Protein AF-A0A969GG64-F1 (afdb_monomer_lite)

pLDDT: mean 91.73, std 6.74, range [58.0, 98.19]

Foldseek 3Di:
DDFDDDDDDDPDDPVVVVVCQCPPPVRDDDPDDDWDKDKDWDADPVRVQVVCVVVVPQWGKTWIWMAIDPDPFWGPFIWIKIWTGRHRDIDIDIHTDDIDGPVPPVVVVVRSVVVCVVVVD

Radius of gyration: 17.77 Å; chains: 1; bounding box: 34×29×45 Å

Sequence (121 aa):
MRYERKYKVSDLNHHVILQSIRMHPVGLRKIYPDRQINNIYFDSNGLQCYHDNVHGISERKKFRVRWYGEDIFDIQNPNLEIKYRASEVGSKDVFPVADFELFDLKGITKEVNQVLDKNML

Structure (mmCIF, N/CA/C/O backbone):
data_AF-A0A969GG64-F1
#
_entry.id   AF-A0A969GG64-F1
#
loop_
_atom_site.group_PDB
_atom_site.id
_atom_site.type_symbol
_atom_site.label_atom_id
_atom_site.label_alt_id
_atom_site.label_comp_id
_atom_site.label_asym_id
_atom_site.label_entity_id
_atom_site.label_seq_id
_atom_site.pdbx_PDB_ins_code
_atom_site.Cartn_x
_atom_site.Cartn_y
_atom_site.Cartn_z
_atom_site.occupancy
_atom_site.B_iso_or_equiv
_atom_site.auth_seq_id
_atom_site.auth_comp_id
_atom_site.auth_asym_id
_atom_site.auth_atom_id
_atom_site.pdbx_PDB_model_num
ATOM 1 N N . MET A 1 1 ? 12.558 -17.325 -4.717 1.00 58.00 1 MET A N 1
ATOM 2 C CA . MET A 1 1 ? 12.875 -15.968 -4.210 1.00 58.00 1 MET A CA 1
ATOM 3 C C . MET A 1 1 ? 12.976 -15.023 -5.410 1.00 58.00 1 MET A C 1
ATOM 5 O O . MET A 1 1 ? 13.505 -15.452 -6.427 1.00 58.00 1 MET A O 1
ATOM 9 N N . ARG A 1 2 ? 12.412 -13.806 -5.359 1.00 69.06 2 ARG A N 1
ATOM 10 C CA . ARG A 1 2 ? 12.400 -12.845 -6.485 1.00 69.06 2 ARG A CA 1
ATOM 11 C C . ARG A 1 2 ? 13.172 -11.587 -6.094 1.00 69.06 2 ARG A C 1
ATOM 13 O O . ARG A 1 2 ? 12.891 -11.027 -5.042 1.00 69.06 2 ARG A O 1
ATOM 20 N N . TYR A 1 3 ? 14.069 -11.120 -6.959 1.00 72.50 3 TYR A N 1
ATOM 21 C CA . TYR A 1 3 ? 14.738 -9.827 -6.805 1.00 72.50 3 TYR A CA 1
ATOM 22 C C . TYR A 1 3 ? 13.928 -8.727 -7.501 1.00 72.50 3 TYR A C 1
ATOM 24 O O . TYR A 1 3 ? 13.476 -8.902 -8.633 1.00 72.50 3 TYR A O 1
ATOM 32 N N . GLU A 1 4 ? 13.735 -7.588 -6.836 1.00 77.50 4 GLU A N 1
ATOM 33 C CA . GLU A 1 4 ? 13.054 -6.414 -7.393 1.00 77.50 4 GLU A CA 1
ATOM 34 C C . GLU A 1 4 ? 13.939 -5.180 -7.209 1.00 77.50 4 GLU A C 1
ATOM 36 O O . GLU A 1 4 ? 14.266 -4.812 -6.083 1.00 77.50 4 GLU A O 1
ATOM 41 N N . ARG A 1 5 ? 14.318 -4.530 -8.316 1.00 83.81 5 ARG A N 1
ATOM 42 C CA . ARG A 1 5 ? 15.128 -3.304 -8.320 1.00 83.81 5 ARG A CA 1
ATOM 43 C C . ARG A 1 5 ? 14.297 -2.130 -8.827 1.00 83.81 5 ARG A C 1
ATOM 45 O O . ARG A 1 5 ? 13.537 -2.276 -9.781 1.00 83.81 5 ARG A O 1
ATOM 52 N N . LYS A 1 6 ? 14.437 -0.975 -8.174 1.00 85.31 6 LYS A N 1
ATOM 53 C CA . LYS A 1 6 ? 13.734 0.268 -8.518 1.00 85.31 6 LYS A CA 1
ATOM 54 C C . LYS A 1 6 ? 14.757 1.357 -8.790 1.00 85.31 6 LYS A C 1
ATOM 56 O O . LYS A 1 6 ? 15.692 1.516 -8.013 1.00 85.31 6 LYS A O 1
ATOM 61 N N . TYR A 1 7 ? 14.543 2.105 -9.863 1.00 88.75 7 TYR A N 1
ATOM 62 C CA . TYR A 1 7 ? 15.436 3.167 -10.305 1.00 88.75 7 TYR A CA 1
ATOM 63 C C . TYR A 1 7 ? 14.647 4.467 -10.391 1.00 88.75 7 TYR A C 1
ATOM 65 O O . TYR A 1 7 ? 13.543 4.488 -10.938 1.00 88.75 7 TYR A O 1
ATOM 73 N N . LYS A 1 8 ? 15.206 5.546 -9.840 1.00 88.06 8 LYS A N 1
ATOM 74 C CA . LYS A 1 8 ? 14.732 6.898 -10.128 1.00 88.06 8 LYS A CA 1
ATOM 75 C C . LYS A 1 8 ? 15.349 7.308 -11.458 1.00 88.06 8 LYS A C 1
ATOM 77 O O . LYS A 1 8 ? 16.563 7.219 -11.611 1.00 88.06 8 LYS A O 1
ATOM 82 N N . VAL A 1 9 ? 14.518 7.736 -12.400 1.00 88.12 9 VAL A N 1
ATOM 83 C CA . VAL A 1 9 ? 14.974 8.210 -13.706 1.00 88.12 9 VAL A CA 1
ATOM 84 C C . VAL A 1 9 ? 14.573 9.672 -13.836 1.00 88.12 9 VAL A C 1
ATOM 86 O O . VAL A 1 9 ? 13.384 9.973 -13.857 1.00 88.12 9 VAL A O 1
ATOM 89 N N . SER A 1 10 ? 15.559 10.567 -13.834 1.00 85.56 10 SER A N 1
ATOM 90 C CA . SER A 1 10 ? 15.372 12.022 -13.941 1.00 85.56 10 SER A CA 1
AT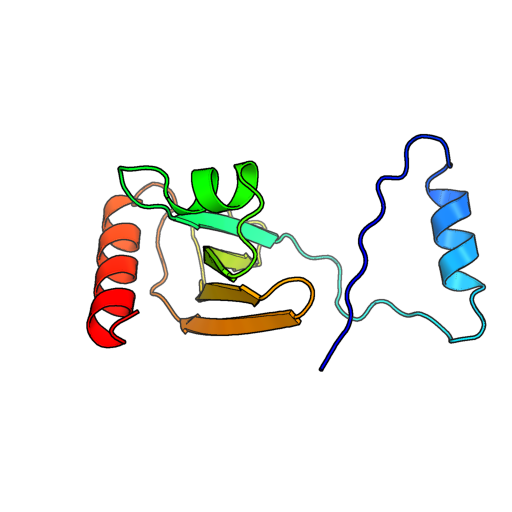OM 91 C C . SER A 1 10 ? 15.632 12.545 -15.351 1.00 85.56 10 SER A C 1
ATOM 93 O O . SER A 1 10 ? 14.886 13.392 -15.825 1.00 85.56 10 SER A O 1
ATOM 95 N N . ASP A 1 11 ? 16.644 12.005 -16.032 1.00 86.56 11 ASP A N 1
ATOM 96 C CA . ASP A 1 11 ? 17.254 12.665 -17.199 1.00 86.56 11 ASP A CA 1
ATOM 97 C C . ASP A 1 11 ? 17.043 11.913 -18.524 1.00 86.56 11 ASP A C 1
ATOM 99 O O . ASP A 1 11 ? 17.644 12.242 -19.544 1.00 86.56 11 ASP A O 1
ATOM 103 N N . LEU A 1 12 ? 16.191 10.882 -18.533 1.00 86.44 12 LEU A N 1
ATOM 104 C CA . LEU A 1 12 ? 15.882 10.103 -19.735 1.00 86.44 12 LEU A CA 1
ATOM 105 C C . LEU A 1 12 ? 14.422 10.274 -20.136 1.00 86.44 12 LEU A C 1
ATOM 107 O O . LEU A 1 12 ? 13.510 10.160 -19.317 1.00 86.44 12 LEU A O 1
ATOM 111 N N . ASN A 1 13 ? 14.202 10.474 -21.435 1.00 90.12 13 ASN A N 1
ATOM 112 C CA . ASN A 1 13 ? 12.867 10.534 -22.008 1.00 90.12 13 ASN A CA 1
ATOM 113 C C . ASN A 1 13 ? 12.143 9.183 -21.841 1.00 90.12 13 ASN A C 1
ATOM 115 O O . ASN A 1 13 ? 12.700 8.120 -22.126 1.00 90.12 13 ASN A O 1
ATOM 119 N N . HIS A 1 14 ? 10.874 9.231 -21.430 1.00 90.06 14 HIS A N 1
ATOM 120 C CA . HIS A 1 14 ? 10.028 8.054 -21.232 1.00 90.06 14 HIS A CA 1
ATOM 121 C C . HIS A 1 14 ? 9.999 7.103 -22.445 1.00 90.06 14 HIS A C 1
ATOM 123 O O . HIS A 1 14 ? 10.085 5.885 -22.275 1.00 90.06 14 HIS A O 1
ATOM 129 N N . HIS A 1 15 ? 9.948 7.638 -23.669 1.00 92.38 15 HIS A N 1
ATOM 130 C CA . HIS A 1 15 ? 9.934 6.840 -24.896 1.00 92.38 15 HIS A CA 1
ATOM 131 C C . HIS A 1 15 ? 11.234 6.061 -25.105 1.00 92.38 15 HIS A C 1
ATOM 133 O O . HIS A 1 15 ? 11.186 4.908 -25.528 1.00 92.38 15 HIS A O 1
ATOM 139 N N . VAL A 1 16 ? 12.383 6.649 -24.753 1.00 92.62 16 VAL A N 1
ATOM 140 C CA . VAL A 1 16 ? 13.688 5.972 -24.833 1.00 92.62 16 VAL A CA 1
ATOM 141 C C . VAL A 1 16 ? 13.721 4.782 -23.876 1.00 92.62 16 VAL A C 1
ATOM 143 O O . VAL A 1 16 ? 14.126 3.689 -24.263 1.00 92.62 16 VAL A O 1
ATOM 146 N N . ILE A 1 17 ? 13.220 4.956 -22.649 1.00 91.81 17 ILE A N 1
ATOM 147 C CA . ILE A 1 17 ? 13.147 3.879 -21.650 1.00 91.81 17 ILE A CA 1
ATOM 148 C C . ILE A 1 17 ? 12.245 2.745 -22.145 1.00 91.81 17 ILE A C 1
ATOM 150 O O . ILE A 1 17 ? 12.632 1.577 -22.098 1.00 91.81 17 ILE A O 1
ATOM 154 N N . LEU A 1 18 ? 11.049 3.076 -22.642 1.00 90.88 18 LEU A N 1
ATOM 155 C CA . LEU A 1 18 ? 10.119 2.080 -23.171 1.00 90.88 18 LEU A CA 1
ATOM 156 C C . LEU A 1 18 ? 10.710 1.311 -24.352 1.00 90.88 18 LEU A C 1
ATOM 158 O O . LEU A 1 18 ? 10.558 0.090 -24.414 1.00 90.88 18 LEU A O 1
ATOM 162 N N . GLN A 1 19 ? 11.390 2.005 -25.266 1.00 92.31 19 GLN A N 1
ATOM 163 C CA . GLN A 1 19 ? 12.031 1.370 -26.409 1.00 92.31 19 GLN A CA 1
ATOM 164 C C . GLN A 1 19 ? 13.128 0.402 -25.954 1.00 92.31 19 GLN A C 1
ATOM 166 O O . GLN A 1 19 ? 13.146 -0.740 -26.404 1.00 92.31 19 GLN A O 1
ATOM 171 N N . SER A 1 20 ? 13.972 0.799 -24.998 1.00 91.62 20 SER A N 1
ATOM 172 C CA . SER A 1 20 ? 15.001 -0.078 -24.423 1.00 91.62 20 SER A CA 1
ATOM 173 C C . SER A 1 20 ? 14.413 -1.330 -23.765 1.00 91.62 20 SER A C 1
ATOM 175 O O . SER A 1 20 ? 14.953 -2.420 -23.935 1.00 91.62 20 SER A O 1
ATOM 177 N N . ILE A 1 21 ? 13.284 -1.208 -23.055 1.00 91.62 21 ILE A N 1
ATOM 178 C CA . ILE A 1 21 ? 12.587 -2.358 -22.451 1.00 91.62 21 ILE A CA 1
ATOM 179 C C . ILE A 1 21 ? 12.048 -3.302 -23.534 1.00 91.62 21 ILE A C 1
ATOM 181 O O . ILE A 1 21 ? 12.208 -4.516 -23.417 1.00 91.62 21 ILE A O 1
ATOM 185 N N . ARG A 1 22 ? 11.428 -2.758 -24.589 1.00 90.94 22 ARG A N 1
ATOM 186 C CA . ARG A 1 22 ? 10.858 -3.541 -25.701 1.00 90.94 22 ARG A CA 1
ATOM 187 C C . ARG A 1 22 ? 11.923 -4.261 -26.524 1.00 90.94 22 ARG A C 1
ATOM 189 O O . ARG A 1 22 ? 11.692 -5.383 -26.954 1.00 90.94 22 ARG A O 1
ATOM 196 N N . MET A 1 23 ? 13.075 -3.624 -26.719 1.00 93.31 23 MET A N 1
ATOM 197 C CA . MET A 1 23 ? 14.207 -4.175 -27.470 1.00 93.31 23 MET A CA 1
ATOM 198 C C . MET A 1 23 ? 15.071 -5.135 -26.641 1.00 93.31 23 MET A C 1
ATOM 200 O O . MET A 1 23 ? 16.013 -5.723 -27.168 1.00 93.31 23 MET A O 1
ATOM 204 N N . HIS A 1 24 ? 14.785 -5.300 -25.345 1.00 94.19 24 HIS A N 1
ATOM 205 C CA . HIS A 1 24 ? 15.581 -6.160 -24.482 1.00 94.19 24 HIS A CA 1
ATOM 206 C C . HIS A 1 24 ? 15.451 -7.637 -24.913 1.00 94.19 24 HIS A C 1
ATOM 208 O O . HIS A 1 24 ? 14.330 -8.147 -24.991 1.00 94.19 24 HIS A O 1
ATOM 214 N N . PRO A 1 25 ? 16.561 -8.377 -25.110 1.00 94.62 25 PRO A N 1
ATOM 215 C CA . PRO A 1 25 ? 16.550 -9.718 -25.715 1.00 94.62 25 PRO A CA 1
ATOM 216 C C . PRO A 1 25 ? 15.782 -10.772 -24.904 1.00 94.62 25 PRO A C 1
ATOM 218 O O . PRO A 1 25 ? 15.341 -11.779 -25.443 1.00 94.62 25 PRO A O 1
ATOM 221 N N . VAL A 1 26 ? 15.577 -10.525 -23.608 1.00 92.94 26 VAL A N 1
ATOM 222 C CA . VAL A 1 26 ? 14.773 -11.387 -22.717 1.00 92.94 26 VAL A CA 1
ATOM 223 C C . VAL A 1 26 ? 13.263 -11.312 -23.022 1.00 92.94 26 VAL A C 1
ATOM 225 O O . VAL A 1 26 ? 12.492 -12.090 -22.471 1.00 92.94 26 VAL A O 1
ATOM 228 N N . GLY A 1 27 ? 12.812 -10.404 -23.897 1.00 89.50 27 GLY A N 1
ATOM 229 C CA . GLY A 1 27 ? 11.408 -10.345 -24.318 1.00 89.50 27 GLY A CA 1
ATOM 230 C C . GLY A 1 27 ? 10.478 -9.887 -2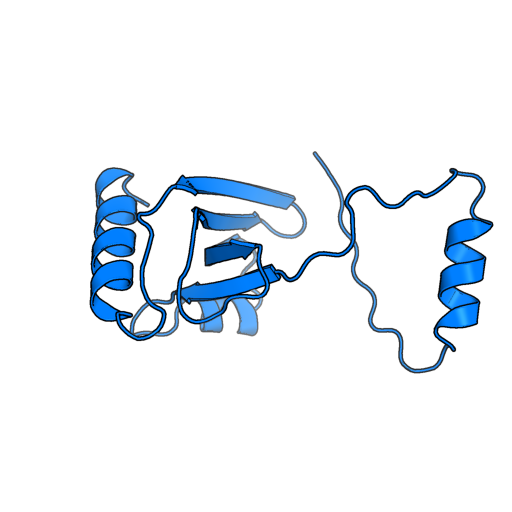3.195 1.00 89.50 27 GLY A C 1
ATOM 231 O O . GLY A 1 27 ? 9.478 -10.537 -22.883 1.00 89.50 27 GLY A O 1
ATOM 232 N N . LEU A 1 28 ? 10.833 -8.777 -22.542 1.00 90.75 28 LEU A N 1
ATOM 233 C CA . LEU A 1 28 ? 10.063 -8.233 -21.426 1.00 90.75 28 LEU A CA 1
ATOM 234 C C . LEU A 1 28 ? 8.646 -7.868 -21.882 1.00 90.75 28 LEU A C 1
ATOM 236 O O . LEU A 1 28 ? 8.454 -7.105 -22.828 1.00 90.75 28 LEU A O 1
ATOM 240 N N . ARG A 1 29 ? 7.641 -8.383 -21.169 1.00 86.88 29 ARG A N 1
ATOM 241 C CA . ARG A 1 29 ? 6.226 -8.127 -21.452 1.00 86.88 29 ARG A CA 1
ATOM 242 C C . ARG A 1 29 ? 5.485 -7.642 -20.221 1.00 86.88 29 ARG A C 1
ATOM 244 O O . ARG A 1 29 ? 5.855 -7.939 -19.083 1.00 86.88 29 ARG A O 1
ATOM 251 N N . LYS A 1 30 ? 4.396 -6.918 -20.462 1.00 88.38 30 LYS A N 1
ATOM 252 C CA . LYS A 1 30 ? 3.493 -6.485 -19.404 1.00 88.38 30 LYS A CA 1
ATOM 253 C C . LYS A 1 30 ? 2.824 -7.715 -18.788 1.00 88.38 30 LYS A C 1
ATOM 255 O O . LYS A 1 30 ? 2.210 -8.507 -19.492 1.00 88.38 30 LYS A O 1
ATOM 260 N N . ILE A 1 31 ? 2.967 -7.879 -17.478 1.00 91.25 31 ILE A N 1
ATOM 261 C CA . ILE A 1 31 ? 2.412 -9.032 -16.748 1.00 91.25 31 ILE A CA 1
ATOM 262 C C . ILE A 1 31 ? 0.930 -8.864 -16.382 1.00 91.25 31 ILE A C 1
ATOM 264 O O . ILE A 1 31 ? 0.272 -9.838 -16.050 1.00 91.25 31 ILE A O 1
ATOM 268 N N . TYR A 1 32 ? 0.412 -7.637 -16.430 1.00 90.62 32 TYR A N 1
ATOM 269 C CA . TYR A 1 32 ? -0.959 -7.295 -16.059 1.00 90.62 32 TYR A CA 1
ATOM 270 C C . TYR A 1 32 ? -1.454 -6.122 -16.917 1.00 90.62 32 TYR A C 1
ATOM 272 O O . TYR A 1 32 ? -0.625 -5.286 -17.283 1.00 90.62 32 TYR A O 1
ATOM 280 N N . PRO A 1 33 ? -2.762 -5.990 -17.185 1.00 92.56 33 PRO A N 1
ATOM 281 C CA . PRO A 1 33 ? -3.312 -4.818 -17.866 1.00 92.56 33 PRO A CA 1
ATOM 282 C C . PRO A 1 33 ? -3.106 -3.522 -17.061 1.00 92.56 33 PRO A C 1
ATOM 284 O O . PRO A 1 33 ? -2.693 -3.549 -15.890 1.00 92.56 33 PRO A O 1
ATOM 287 N N . ASP A 1 34 ? -3.363 -2.384 -17.717 1.00 92.50 34 ASP A N 1
ATOM 288 C CA . ASP A 1 34 ? -3.476 -1.104 -17.010 1.00 92.50 34 ASP A CA 1
ATOM 289 C C . ASP A 1 34 ? -4.582 -1.208 -15.968 1.00 92.50 34 ASP A C 1
ATOM 291 O O . ASP A 1 34 ? -5.639 -1.778 -16.226 1.00 92.50 34 ASP A O 1
ATOM 295 N N . ARG A 1 35 ? -4.282 -0.739 -14.760 1.00 93.88 35 ARG A N 1
ATOM 296 C CA . ARG A 1 35 ? -5.215 -0.757 -13.639 1.00 93.88 35 ARG A CA 1
ATOM 297 C C . ARG A 1 35 ? -4.836 0.311 -12.638 1.00 93.88 35 ARG A C 1
ATOM 299 O O . ARG A 1 35 ? -3.648 0.509 -12.364 1.00 93.88 35 ARG A O 1
ATOM 306 N N . GLN A 1 36 ? -5.846 0.927 -12.050 1.00 95.62 36 GLN A N 1
ATOM 307 C CA . GLN A 1 36 ? -5.668 1.767 -10.883 1.00 95.62 36 GLN A CA 1
ATOM 308 C C . GLN A 1 36 ? -5.446 0.888 -9.650 1.00 95.62 36 GLN A C 1
ATOM 310 O O . GLN A 1 36 ? -6.069 -0.163 -9.481 1.00 95.62 36 GLN A O 1
ATOM 315 N N . ILE A 1 37 ? -4.481 1.287 -8.827 1.00 95.88 37 ILE A N 1
ATOM 316 C CA . ILE A 1 37 ? -4.090 0.577 -7.615 1.00 95.88 37 ILE A CA 1
ATOM 317 C C . ILE A 1 37 ? -4.151 1.569 -6.469 1.00 95.88 37 ILE A C 1
ATOM 319 O O . ILE A 1 37 ? -3.349 2.501 -6.419 1.00 95.88 37 ILE A O 1
ATOM 323 N N . ASN A 1 38 ? -5.020 1.306 -5.509 1.00 96.38 38 ASN A N 1
ATOM 324 C CA . ASN A 1 38 ? -5.228 2.182 -4.368 1.00 96.38 38 ASN A CA 1
ATOM 325 C C . ASN A 1 38 ? -4.705 1.500 -3.096 1.00 96.38 38 ASN A C 1
ATOM 327 O O . ASN A 1 38 ? -4.687 0.269 -3.006 1.00 96.38 38 ASN A O 1
ATOM 331 N N . ASN A 1 39 ? -4.179 2.281 -2.150 1.00 96.56 39 ASN A N 1
ATOM 332 C CA . ASN A 1 39 ? -3.634 1.757 -0.896 1.00 96.56 39 ASN A CA 1
ATOM 333 C C . ASN A 1 39 ? -3.935 2.729 0.252 1.00 96.56 39 ASN A C 1
ATOM 335 O O . ASN A 1 39 ? -3.676 3.922 0.108 1.00 96.56 39 ASN A O 1
ATOM 339 N N . ILE A 1 40 ? -4.350 2.204 1.402 1.00 96.06 40 ILE A N 1
ATOM 340 C CA . ILE A 1 40 ? -4.351 2.906 2.691 1.00 96.06 40 ILE A CA 1
ATOM 341 C C . ILE A 1 40 ? -3.266 2.262 3.549 1.00 96.06 40 ILE A C 1
ATOM 343 O O . ILE A 1 40 ? -3.286 1.048 3.754 1.00 96.06 40 ILE A O 1
ATOM 347 N N . TYR A 1 41 ? -2.294 3.051 4.005 1.00 96.62 41 TYR A N 1
ATOM 348 C CA .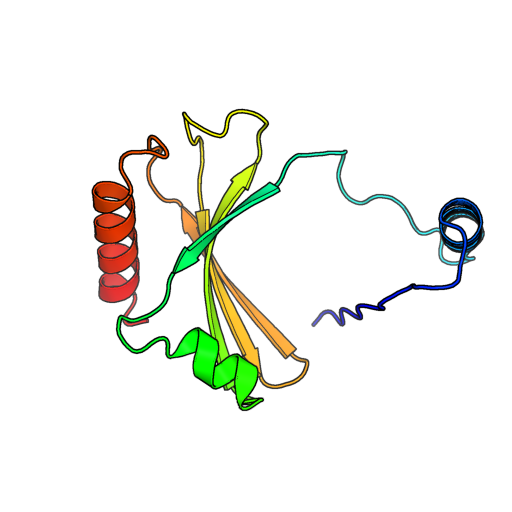 TYR A 1 41 ? -1.231 2.567 4.887 1.00 96.62 41 TYR A CA 1
ATOM 349 C C . TYR A 1 41 ? -1.648 2.709 6.345 1.00 96.62 41 TYR A C 1
ATOM 351 O O . TYR A 1 41 ? -2.166 3.751 6.741 1.00 96.62 41 TYR A O 1
ATOM 359 N N . PHE A 1 42 ? -1.368 1.669 7.122 1.00 96.62 42 PHE A N 1
ATOM 360 C CA . PHE A 1 42 ? -1.589 1.644 8.561 1.00 96.62 42 PHE A CA 1
ATOM 361 C C . PHE A 1 42 ? -0.246 1.713 9.282 1.00 96.62 42 PHE A C 1
ATOM 363 O O . PHE A 1 42 ? 0.751 1.144 8.824 1.00 96.62 42 PHE A O 1
ATOM 370 N N . ASP A 1 43 ? -0.236 2.417 10.406 1.00 95.56 43 ASP A N 1
ATOM 371 C CA . ASP A 1 43 ? 0.901 2.520 11.312 1.00 95.56 43 ASP A CA 1
ATOM 372 C C . ASP A 1 43 ? 0.389 2.551 12.758 1.00 95.56 43 ASP A C 1
ATOM 374 O O . ASP A 1 43 ? -0.807 2.725 13.003 1.00 95.56 43 ASP A O 1
ATOM 378 N N . SER A 1 44 ? 1.291 2.379 13.718 1.00 93.56 44 SER A N 1
ATOM 379 C CA . SER A 1 44 ? 0.972 2.591 15.123 1.00 93.56 44 SER A CA 1
ATOM 380 C C . SER A 1 44 ? 0.818 4.085 15.423 1.00 93.56 44 SER A C 1
ATOM 382 O O . SER A 1 44 ? 1.334 4.940 14.700 1.00 93.56 44 SER A O 1
ATOM 384 N N . ASN A 1 45 ? 0.181 4.419 16.549 1.00 93.75 45 ASN A N 1
ATOM 385 C CA . ASN A 1 45 ? 0.114 5.808 17.031 1.00 93.75 45 ASN A CA 1
ATOM 386 C C . ASN A 1 45 ? 1.507 6.445 17.200 1.00 93.75 45 ASN A C 1
ATOM 388 O O . ASN A 1 45 ? 1.641 7.661 17.118 1.00 93.75 45 ASN A O 1
ATOM 392 N N . GLY A 1 46 ? 2.535 5.622 17.440 1.00 95.62 46 GLY A N 1
ATOM 393 C CA . GLY A 1 46 ? 3.930 6.044 17.547 1.00 95.62 46 GLY A CA 1
ATOM 394 C C . GLY A 1 46 ? 4.684 6.103 16.216 1.00 95.62 46 GLY A C 1
ATOM 395 O O . GLY A 1 46 ? 5.888 6.321 16.241 1.00 95.62 46 GLY A O 1
ATOM 396 N N . LEU A 1 47 ? 4.017 5.890 15.074 1.00 95.25 47 LEU A N 1
ATOM 397 C CA . LEU A 1 47 ? 4.613 5.922 13.733 1.00 95.25 47 LEU A CA 1
ATOM 398 C C . LEU A 1 47 ? 5.793 4.949 13.564 1.00 95.25 47 LEU A C 1
ATOM 400 O O . LEU A 1 47 ? 6.803 5.267 12.929 1.00 95.25 47 LEU A O 1
ATOM 404 N N . GLN A 1 48 ? 5.699 3.761 14.164 1.00 94.88 48 GLN A N 1
ATOM 405 C CA . GLN A 1 48 ? 6.806 2.803 14.187 1.00 94.88 48 GLN A CA 1
ATOM 406 C C . GLN A 1 48 ? 7.265 2.420 12.773 1.00 94.88 48 GLN A C 1
ATOM 408 O O . GLN A 1 48 ? 8.463 2.426 12.497 1.00 94.88 48 GLN A O 1
ATOM 413 N N . CYS A 1 49 ? 6.337 2.144 11.850 1.00 93.62 49 CYS A N 1
ATOM 414 C CA . CYS A 1 49 ? 6.687 1.739 10.485 1.00 93.62 49 CYS A CA 1
ATOM 415 C C . CYS A 1 49 ? 7.399 2.870 9.732 1.00 93.62 49 CYS A C 1
ATOM 417 O O . CYS A 1 49 ? 8.305 2.624 8.924 1.00 93.62 49 CYS A O 1
ATOM 419 N N . TYR A 1 50 ? 6.988 4.115 9.977 1.00 94.69 50 TYR A N 1
ATOM 420 C CA . TYR A 1 50 ? 7.678 5.297 9.477 1.00 94.69 50 TYR A CA 1
ATOM 421 C C . TYR A 1 50 ? 9.105 5.393 10.031 1.00 94.69 50 TYR A C 1
ATOM 423 O O . TYR A 1 50 ? 10.049 5.497 9.240 1.00 94.69 50 TYR A O 1
ATOM 431 N N . HIS A 1 51 ? 9.278 5.300 11.351 1.00 96.12 51 HIS A N 1
ATOM 432 C CA . HIS A 1 51 ? 10.587 5.374 11.998 1.00 96.12 51 HIS A CA 1
ATOM 433 C C . HIS A 1 51 ? 11.521 4.263 11.514 1.00 96.12 51 HIS A C 1
ATOM 435 O O . HIS A 1 51 ? 12.636 4.557 11.079 1.00 96.12 51 HIS A O 1
ATOM 441 N N . ASP A 1 52 ? 11.051 3.017 11.460 1.00 94.19 52 ASP A N 1
ATOM 442 C CA . ASP A 1 52 ? 11.823 1.884 10.943 1.00 94.19 52 ASP A CA 1
ATOM 443 C C . ASP A 1 52 ? 12.319 2.136 9.515 1.00 94.19 52 ASP A C 1
ATOM 445 O O . ASP A 1 52 ? 13.435 1.772 9.135 1.00 94.19 52 ASP A O 1
ATOM 449 N N . ASN A 1 53 ? 11.485 2.773 8.691 1.00 91.19 53 ASN A N 1
ATOM 450 C CA . ASN A 1 53 ? 11.840 3.092 7.319 1.00 91.19 53 ASN A CA 1
ATOM 451 C C . ASN A 1 53 ? 12.871 4.226 7.223 1.00 91.19 53 ASN A C 1
ATOM 453 O O . ASN A 1 53 ? 13.797 4.111 6.420 1.00 91.19 53 ASN A O 1
ATOM 457 N N . VAL A 1 54 ? 12.719 5.296 8.008 1.00 93.75 54 VAL A N 1
ATOM 458 C CA . VAL A 1 54 ? 13.640 6.448 8.010 1.00 93.75 54 VAL A CA 1
ATOM 459 C C . VAL A 1 54 ? 14.997 6.077 8.606 1.00 93.75 54 VAL A C 1
ATOM 461 O O . VAL A 1 54 ? 16.026 6.456 8.054 1.00 93.75 54 VAL A O 1
ATOM 464 N N . HIS A 1 55 ? 15.012 5.282 9.676 1.00 94.00 55 HIS A N 1
ATOM 465 C CA . HIS A 1 55 ? 16.239 4.815 10.327 1.00 94.00 55 HIS A CA 1
ATOM 466 C C . HIS A 1 55 ? 16.913 3.647 9.597 1.00 94.00 55 HIS A C 1
ATOM 468 O O . HIS A 1 55 ? 17.975 3.190 10.013 1.00 94.00 55 HIS A O 1
ATOM 474 N N . GLY A 1 56 ? 16.329 3.164 8.496 1.00 89.00 56 GLY A N 1
ATOM 475 C CA . GLY A 1 56 ? 16.937 2.123 7.673 1.00 89.00 56 GLY A CA 1
ATOM 476 C C . GLY A 1 56 ? 16.961 0.746 8.336 1.00 89.00 56 GLY A C 1
ATOM 477 O O . GLY A 1 56 ? 17.819 -0.068 8.000 1.00 89.00 56 GLY A O 1
ATOM 478 N N . ILE A 1 57 ? 16.019 0.461 9.241 1.00 92.62 57 ILE A N 1
ATOM 479 C CA . ILE A 1 57 ? 15.944 -0.820 9.947 1.00 92.62 57 ILE A CA 1
ATOM 480 C C . ILE A 1 57 ? 15.802 -1.961 8.932 1.00 92.62 57 ILE A C 1
ATOM 482 O O . ILE A 1 57 ? 14.933 -1.943 8.049 1.00 92.62 57 ILE A O 1
ATOM 486 N N . SER A 1 58 ? 16.698 -2.949 9.031 1.00 88.00 58 SER A N 1
ATOM 487 C CA . SER A 1 58 ? 16.767 -4.077 8.093 1.00 88.00 58 SER A CA 1
ATOM 488 C C . SER A 1 58 ? 15.490 -4.911 8.125 1.00 88.00 58 SER A C 1
ATOM 490 O O . SER A 1 58 ? 14.936 -5.197 7.059 1.00 88.00 58 SER A O 1
ATOM 492 N N . GLU A 1 59 ? 15.030 -5.245 9.333 1.00 91.19 59 GLU A N 1
ATOM 493 C CA . GLU A 1 59 ? 13.815 -6.008 9.606 1.00 91.19 59 GLU A CA 1
ATOM 494 C C . GLU A 1 59 ? 12.649 -5.067 9.875 1.00 91.19 59 GLU A C 1
ATOM 496 O O . GLU A 1 59 ? 12.584 -4.428 10.918 1.00 91.19 59 GLU A O 1
ATOM 501 N N . ARG A 1 60 ? 11.733 -4.939 8.917 1.00 92.94 60 ARG A N 1
ATOM 502 C CA . ARG A 1 60 ? 10.599 -4.021 9.054 1.00 92.94 60 ARG A CA 1
ATOM 503 C C . ARG A 1 60 ? 9.344 -4.530 8.380 1.00 92.94 60 ARG A C 1
ATOM 505 O O . ARG A 1 60 ? 9.409 -5.291 7.409 1.00 92.94 60 ARG A O 1
ATOM 512 N N . LYS A 1 61 ? 8.202 -4.047 8.863 1.00 94.06 61 LYS A N 1
ATOM 513 C CA . LYS A 1 61 ? 6.876 -4.353 8.323 1.00 94.06 61 LYS A CA 1
ATOM 514 C C . LYS A 1 61 ? 6.271 -3.128 7.629 1.00 94.06 61 LYS A C 1
ATOM 516 O O . LYS A 1 61 ? 6.641 -1.987 7.898 1.00 94.06 61 LYS A O 1
ATOM 521 N N . LYS A 1 62 ? 5.354 -3.365 6.691 1.00 95.06 62 LYS A N 1
ATOM 522 C CA . LYS A 1 62 ? 4.429 -2.353 6.162 1.00 95.06 62 LYS A CA 1
ATOM 523 C C . LYS A 1 62 ? 3.039 -2.956 6.087 1.00 95.06 62 LYS A C 1
ATOM 525 O O . LYS A 1 62 ? 2.873 -3.985 5.435 1.00 95.06 62 LYS A O 1
ATOM 530 N N . PHE A 1 63 ? 2.072 -2.282 6.688 1.00 97.12 63 PHE A N 1
ATOM 531 C CA . PHE A 1 63 ? 0.674 -2.690 6.706 1.00 97.12 63 PHE A CA 1
ATOM 532 C C . PHE A 1 63 ? -0.104 -1.820 5.730 1.00 97.12 63 PHE A C 1
ATOM 534 O O . PHE A 1 63 ? 0.031 -0.592 5.741 1.00 97.12 63 PHE A O 1
ATOM 541 N N . ARG A 1 64 ? -0.880 -2.441 4.842 1.00 97.25 64 ARG A N 1
ATOM 542 C CA . ARG A 1 64 ? -1.719 -1.696 3.906 1.00 97.25 64 ARG A CA 1
ATOM 543 C C . ARG A 1 64 ? -2.992 -2.435 3.553 1.00 97.25 64 ARG A C 1
ATOM 545 O O . ARG A 1 64 ? -2.932 -3.617 3.245 1.00 97.25 64 ARG A O 1
ATOM 552 N N . VAL A 1 65 ? -4.100 -1.717 3.477 1.00 97.88 65 VAL A N 1
ATOM 553 C CA . VAL A 1 65 ? -5.279 -2.186 2.746 1.00 97.88 65 VAL A CA 1
ATOM 554 C C . VAL A 1 65 ? -5.127 -1.748 1.295 1.00 97.88 65 VAL A C 1
ATOM 556 O O . VAL A 1 65 ? -4.833 -0.584 1.025 1.00 97.88 65 VAL A O 1
ATOM 559 N N . ARG A 1 66 ? -5.257 -2.683 0.355 1.00 97.62 66 ARG A N 1
ATOM 560 C CA . ARG A 1 66 ? -5.048 -2.464 -1.077 1.00 97.62 66 ARG A CA 1
ATOM 561 C C . ARG A 1 66 ? -6.211 -3.018 -1.888 1.00 97.62 66 ARG A C 1
ATOM 563 O O . ARG A 1 66 ? -6.617 -4.156 -1.676 1.00 97.62 66 ARG A O 1
ATOM 570 N N . TRP A 1 67 ? -6.655 -2.249 -2.876 1.00 97.12 67 TRP A N 1
ATOM 571 C CA . TRP A 1 67 ? -7.685 -2.651 -3.835 1.00 97.12 67 TRP A CA 1
ATOM 572 C C . TRP A 1 67 ? -7.344 -2.176 -5.252 1.00 97.12 67 TRP A C 1
ATOM 574 O O . TRP A 1 67 ? -6.376 -1.432 -5.473 1.00 97.12 67 TRP A O 1
ATOM 584 N N . TYR A 1 68 ? -8.120 -2.657 -6.220 1.00 95.88 68 TYR A N 1
ATOM 585 C CA . TYR A 1 68 ? -8.032 -2.286 -7.629 1.00 95.88 68 TYR A CA 1
ATOM 586 C C . TYR A 1 68 ? -9.373 -1.715 -8.077 1.00 95.88 68 TYR A C 1
ATOM 588 O O . TYR A 1 68 ? -10.408 -2.241 -7.686 1.00 95.88 68 TYR A O 1
ATOM 596 N N . GLY A 1 69 ? -9.347 -0.686 -8.917 1.00 94.12 69 GLY A N 1
ATOM 597 C CA . GLY A 1 69 ? -10.562 -0.046 -9.418 1.00 94.12 69 GLY A CA 1
ATOM 598 C C . GLY A 1 69 ? -10.438 1.469 -9.475 1.00 94.12 69 GLY A C 1
ATOM 599 O O . GLY A 1 69 ? -9.560 2.056 -8.835 1.00 94.12 69 GLY A O 1
ATOM 600 N N . GLU A 1 70 ? -11.297 2.072 -10.290 1.00 93.75 70 GLU A N 1
ATOM 601 C CA . GLU A 1 70 ? -11.389 3.526 -10.462 1.00 93.75 70 GLU A CA 1
ATOM 602 C C . GLU A 1 70 ? -12.276 4.171 -9.396 1.00 93.75 70 GLU A C 1
ATOM 604 O O . GLU A 1 70 ? -12.041 5.322 -9.031 1.00 93.75 70 GLU A O 1
ATOM 609 N N . ASP A 1 71 ? -13.239 3.420 -8.847 1.00 92.94 71 ASP A N 1
ATOM 610 C CA . ASP A 1 71 ? -14.019 3.877 -7.704 1.00 92.94 71 ASP A CA 1
ATOM 611 C C . ASP A 1 71 ? -13.127 3.940 -6.458 1.00 92.94 71 ASP A C 1
ATOM 613 O O . ASP A 1 71 ? -12.491 2.963 -6.037 1.00 92.94 71 ASP A O 1
ATOM 617 N N . ILE A 1 72 ? -13.020 5.149 -5.918 1.00 89.31 72 ILE A N 1
ATOM 618 C CA . ILE A 1 72 ? -12.252 5.438 -4.712 1.00 89.31 72 ILE A CA 1
ATOM 619 C C . ILE A 1 72 ? -13.150 5.600 -3.490 1.00 89.31 72 ILE A C 1
ATOM 621 O O . ILE A 1 72 ? -12.610 5.691 -2.394 1.00 89.31 72 ILE A O 1
ATOM 625 N N . PHE A 1 73 ? -14.472 5.666 -3.665 1.00 93.69 73 PHE A N 1
ATOM 626 C CA . PHE A 1 73 ? -15.436 5.862 -2.589 1.00 93.69 73 PHE A CA 1
ATOM 627 C C . PHE A 1 73 ? -16.019 4.536 -2.123 1.00 93.69 73 PHE A C 1
ATOM 629 O O . PHE A 1 73 ? -16.018 4.310 -0.918 1.00 93.69 73 PHE A O 1
ATOM 636 N N . ASP A 1 74 ? -16.446 3.673 -3.047 1.00 95.38 74 ASP A N 1
ATOM 637 C CA . ASP A 1 74 ? -16.930 2.322 -2.752 1.00 95.38 74 ASP A CA 1
ATOM 638 C C . ASP A 1 74 ? -15.828 1.288 -3.032 1.00 95.38 74 ASP A C 1
ATOM 640 O O . ASP A 1 74 ? -15.435 1.038 -4.177 1.00 95.38 74 ASP A O 1
ATOM 644 N N . ILE A 1 75 ? -15.260 0.728 -1.963 1.00 96.81 75 ILE A N 1
ATOM 645 C CA . ILE A 1 75 ? -14.056 -0.095 -2.035 1.00 96.81 75 ILE A CA 1
ATOM 646 C C . ILE A 1 75 ? -14.442 -1.566 -2.006 1.00 96.81 75 ILE A C 1
ATOM 648 O O . ILE A 1 75 ? -14.820 -2.108 -0.972 1.00 96.81 75 ILE A O 1
ATOM 652 N N . GLN A 1 76 ? -14.252 -2.212 -3.155 1.00 96.69 76 GLN A N 1
ATOM 653 C CA . GLN A 1 76 ? -14.656 -3.590 -3.404 1.00 96.69 76 GLN A CA 1
ATOM 654 C C . GLN A 1 76 ? -13.459 -4.551 -3.418 1.00 96.69 76 GLN A C 1
ATOM 656 O O . GLN A 1 76 ? -12.414 -4.273 -4.020 1.00 96.69 76 GLN A O 1
ATOM 661 N N . ASN A 1 77 ? -13.629 -5.718 -2.799 1.00 96.81 77 ASN A N 1
ATOM 662 C CA . ASN A 1 77 ? -12.626 -6.774 -2.638 1.00 96.81 77 ASN A CA 1
ATOM 663 C C . ASN A 1 77 ? -11.246 -6.286 -2.127 1.00 96.81 77 ASN A C 1
ATOM 665 O O . ASN A 1 77 ? -10.200 -6.661 -2.691 1.00 96.81 77 ASN A O 1
ATOM 669 N N . PRO A 1 78 ? -11.192 -5.432 -1.088 1.00 97.44 78 PRO A N 1
ATOM 670 C CA . PRO A 1 78 ? -9.929 -4.999 -0.513 1.00 97.44 78 PRO A CA 1
ATOM 671 C C . PRO A 1 78 ? -9.174 -6.155 0.153 1.00 97.44 78 PRO A C 1
ATOM 673 O O . PRO A 1 78 ? -9.738 -7.128 0.649 1.00 97.44 78 PRO A O 1
ATOM 676 N N . ASN A 1 79 ? -7.848 -6.035 0.188 1.00 98.12 79 ASN A N 1
ATOM 677 C CA . ASN A 1 79 ? -6.989 -6.962 0.914 1.00 98.12 79 ASN A CA 1
ATOM 678 C C . ASN A 1 79 ? -6.050 -6.205 1.852 1.00 98.12 79 ASN A C 1
ATOM 680 O O . ASN A 1 79 ? -5.337 -5.297 1.416 1.00 98.12 79 ASN A O 1
ATOM 684 N N . LEU A 1 80 ? -5.987 -6.629 3.113 1.00 98.19 80 LEU A N 1
ATOM 685 C CA . LEU A 1 80 ? -4.905 -6.282 4.023 1.00 98.19 80 LEU A CA 1
ATOM 686 C C . LEU A 1 80 ? -3.651 -7.063 3.616 1.00 98.19 80 LEU A C 1
ATOM 688 O O . LEU A 1 80 ? -3.586 -8.284 3.726 1.00 98.19 80 LEU A O 1
ATOM 692 N N . GLU A 1 81 ? -2.635 -6.353 3.143 1.00 98.00 81 GLU A N 1
ATOM 693 C CA . GLU A 1 81 ? -1.313 -6.895 2.871 1.00 98.00 81 GLU A CA 1
ATOM 694 C C . GLU A 1 81 ? -0.333 -6.477 3.975 1.00 98.00 81 GLU A C 1
ATOM 696 O O . GLU A 1 81 ? -0.138 -5.283 4.233 1.00 98.00 81 GLU A O 1
ATOM 701 N N . ILE A 1 82 ? 0.358 -7.456 4.560 1.00 96.19 82 ILE A N 1
ATOM 702 C CA . ILE A 1 82 ? 1.454 -7.233 5.507 1.00 96.19 82 ILE A CA 1
ATOM 703 C C . ILE A 1 82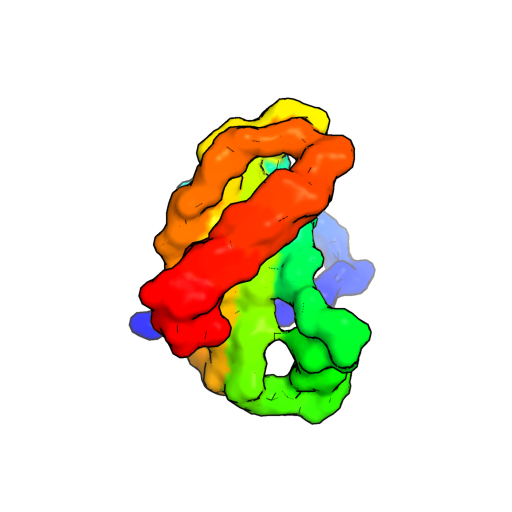 ? 2.746 -7.593 4.800 1.00 96.19 82 ILE A C 1
ATOM 705 O O . ILE A 1 82 ? 2.992 -8.750 4.468 1.00 96.19 82 ILE A O 1
ATOM 709 N N . LYS A 1 83 ? 3.571 -6.589 4.509 1.00 92.75 83 LYS A N 1
ATOM 710 C CA . LYS A 1 83 ? 4.847 -6.785 3.824 1.00 92.75 83 LYS A CA 1
ATOM 711 C C . LYS A 1 83 ? 5.980 -6.837 4.834 1.00 92.75 83 LYS A C 1
ATOM 713 O O . LYS A 1 83 ? 6.283 -5.821 5.454 1.00 92.75 83 LYS A O 1
ATOM 718 N N . TYR A 1 84 ? 6.659 -7.973 4.900 1.00 91.81 84 TYR A N 1
ATOM 719 C CA . TYR A 1 84 ? 7.864 -8.165 5.698 1.00 91.81 84 TYR A CA 1
ATOM 720 C C . TYR A 1 84 ? 9.084 -7.897 4.830 1.00 91.81 84 TYR A C 1
ATOM 722 O O . TYR A 1 84 ? 9.135 -8.276 3.654 1.00 91.81 84 TYR A O 1
ATOM 730 N N . ARG A 1 85 ? 10.081 -7.228 5.396 1.00 87.50 85 ARG A N 1
ATOM 731 C CA . ARG A 1 85 ? 11.349 -6.968 4.728 1.00 87.50 85 ARG A CA 1
ATOM 732 C C . ARG A 1 85 ? 12.483 -7.316 5.672 1.00 87.50 85 ARG A C 1
ATOM 734 O O . ARG A 1 85 ? 12.489 -6.810 6.781 1.00 87.50 85 ARG A O 1
ATOM 741 N N . ALA A 1 86 ? 13.418 -8.123 5.187 1.00 85.31 86 ALA A N 1
ATOM 742 C CA . ALA A 1 86 ? 14.719 -8.383 5.781 1.00 85.31 86 ALA A CA 1
ATOM 743 C C . ALA A 1 86 ? 15.771 -8.002 4.731 1.00 85.31 86 ALA A C 1
ATOM 745 O O . ALA A 1 86 ? 16.038 -8.749 3.785 1.00 85.31 86 ALA A O 1
ATOM 746 N N . SER A 1 87 ? 16.308 -6.784 4.833 1.00 82.38 87 SER A N 1
ATOM 747 C CA . SER A 1 87 ? 17.200 -6.208 3.814 1.00 82.38 87 SER A CA 1
ATOM 748 C C . SER A 1 87 ? 16.580 -6.207 2.396 1.00 82.38 87 SER A C 1
ATOM 750 O O . SER A 1 87 ? 15.627 -5.460 2.131 1.00 82.38 87 SER A O 1
ATOM 752 N N . GLU A 1 88 ? 17.111 -6.995 1.454 1.00 77.75 88 GLU A N 1
ATOM 753 C CA . GLU A 1 88 ? 16.609 -7.094 0.072 1.00 77.75 88 GLU A CA 1
ATOM 754 C C . GLU A 1 88 ? 15.529 -8.164 -0.111 1.00 77.75 88 GLU A C 1
ATOM 756 O O . GLU A 1 88 ? 14.799 -8.146 -1.104 1.00 77.75 88 GLU A O 1
ATOM 761 N N . VAL A 1 89 ? 15.398 -9.074 0.853 1.00 81.12 89 VAL A N 1
ATOM 762 C CA . VAL A 1 89 ? 14.421 -10.157 0.809 1.00 81.12 89 VAL A CA 1
ATOM 763 C C . VAL A 1 89 ? 13.134 -9.680 1.464 1.00 81.12 89 VAL A C 1
ATOM 765 O O . VAL A 1 89 ? 13.141 -9.015 2.499 1.00 81.12 89 VAL A O 1
ATOM 768 N N . GLY A 1 90 ? 12.001 -10.004 0.850 1.00 85.00 90 GLY A N 1
ATOM 769 C CA . GLY A 1 90 ? 10.703 -9.727 1.440 1.00 85.00 90 GLY A CA 1
ATOM 770 C C . GLY A 1 90 ? 9.707 -10.836 1.166 1.00 85.00 90 GLY A C 1
ATOM 771 O O . GLY A 1 90 ? 9.732 -11.466 0.107 1.00 85.00 90 GLY A O 1
ATOM 772 N N . SER A 1 91 ? 8.818 -11.032 2.126 1.00 90.19 91 SER A N 1
ATOM 773 C CA . SER A 1 91 ? 7.617 -11.851 2.017 1.00 90.19 91 SER A CA 1
ATOM 774 C C . SER A 1 91 ? 6.393 -10.961 2.219 1.00 90.19 91 SER A C 1
ATOM 776 O O . SER A 1 91 ? 6.501 -9.773 2.553 1.00 90.19 91 SER A O 1
ATOM 778 N N . LYS A 1 92 ? 5.212 -11.510 1.950 1.00 92.62 92 LYS A N 1
ATOM 779 C CA . LYS A 1 92 ? 3.964 -10.842 2.282 1.00 92.62 92 LYS A CA 1
ATOM 780 C C . LYS A 1 92 ? 2.918 -11.853 2.711 1.00 92.62 92 LYS A C 1
ATOM 782 O O . LYS A 1 92 ? 2.816 -12.900 2.073 1.00 92.62 92 LYS A O 1
ATOM 787 N N . ASP A 1 93 ? 2.114 -11.446 3.676 1.00 95.38 93 ASP A N 1
ATOM 788 C CA . ASP A 1 93 ? 0.853 -12.095 4.002 1.00 95.38 93 ASP A CA 1
ATOM 789 C C . ASP A 1 93 ? -0.291 -11.244 3.456 1.00 95.38 93 ASP A C 1
ATOM 791 O O . ASP A 1 93 ? -0.155 -10.025 3.287 1.00 95.38 93 ASP A O 1
ATOM 795 N N . VAL A 1 94 ? -1.386 -11.902 3.088 1.00 97.00 94 VAL A N 1
ATOM 796 C CA . VAL A 1 94 ? -2.545 -11.267 2.460 1.00 97.00 94 VAL A CA 1
ATOM 797 C C . VAL A 1 94 ? -3.801 -11.821 3.106 1.00 97.00 94 VAL A C 1
ATOM 799 O O . VAL A 1 94 ? -3.995 -13.034 3.127 1.00 97.00 94 VAL A O 1
ATOM 802 N N . PHE A 1 95 ? -4.652 -10.922 3.583 1.00 97.38 95 PHE A N 1
ATOM 803 C CA . PHE A 1 95 ? -5.926 -11.247 4.203 1.00 97.38 95 PHE A CA 1
ATOM 804 C C . PHE A 1 95 ? -7.032 -10.455 3.500 1.00 97.38 95 PHE A C 1
ATOM 806 O O . PHE A 1 95 ? -6.887 -9.238 3.359 1.00 97.38 95 PHE A O 1
ATOM 813 N N . PRO A 1 96 ? -8.114 -11.102 3.041 1.00 97.12 96 PRO A N 1
ATOM 814 C CA . PRO A 1 96 ? -9.282 -10.372 2.570 1.00 97.12 96 PRO A CA 1
ATOM 815 C C . PRO A 1 96 ? -9.888 -9.584 3.736 1.00 97.12 96 PRO A C 1
ATOM 817 O O . PRO A 1 96 ? -9.880 -10.061 4.872 1.00 97.12 96 PRO A O 1
ATOM 820 N N . VAL A 1 97 ? -10.393 -8.390 3.443 1.00 96.94 97 VAL A N 1
ATOM 821 C CA . VAL A 1 97 ? -11.175 -7.573 4.382 1.00 96.94 97 VAL A CA 1
ATOM 822 C C . VAL A 1 97 ? -12.507 -7.213 3.733 1.00 96.94 97 VAL A C 1
ATOM 824 O O . VAL A 1 97 ? -12.649 -7.346 2.514 1.00 96.94 97 VAL A O 1
ATOM 827 N N . ALA A 1 98 ? -13.492 -6.836 4.539 1.00 96.81 98 ALA A N 1
ATOM 828 C CA . ALA A 1 98 ? -14.813 -6.483 4.056 1.00 96.81 98 ALA A CA 1
ATOM 829 C C . ALA A 1 98 ? -14.764 -5.246 3.152 1.00 96.81 98 ALA A C 1
ATOM 831 O O . ALA A 1 98 ? -13.893 -4.379 3.282 1.00 96.81 98 ALA A O 1
ATOM 832 N N . ASP A 1 99 ? -15.726 -5.177 2.238 1.00 97.12 99 ASP A N 1
ATOM 833 C CA . ASP A 1 99 ? -15.966 -3.977 1.448 1.00 97.12 99 ASP A CA 1
ATOM 834 C C . ASP A 1 99 ? -16.335 -2.817 2.380 1.00 97.12 99 ASP A C 1
ATOM 836 O O . ASP A 1 99 ? -16.991 -3.006 3.410 1.00 97.12 99 ASP A O 1
ATOM 840 N N . PHE A 1 100 ? -15.888 -1.613 2.037 1.00 96.56 100 PHE A N 1
ATOM 841 C CA . PHE A 1 100 ? -16.106 -0.435 2.870 1.00 96.56 100 PHE A CA 1
ATOM 842 C C . PHE A 1 100 ? -16.171 0.839 2.035 1.00 96.56 100 PHE A C 1
ATOM 844 O O . PHE A 1 100 ? -15.620 0.922 0.939 1.00 96.56 100 PHE A O 1
ATOM 851 N N . GLU A 1 101 ? -16.804 1.867 2.588 1.00 96.44 101 GLU A N 1
ATOM 852 C CA . GLU A 1 101 ? -16.731 3.205 2.016 1.00 96.44 101 GLU A CA 1
ATOM 853 C C . GLU A 1 101 ? -15.476 3.922 2.516 1.00 96.44 101 GLU A C 1
ATOM 855 O O . GLU A 1 101 ? -15.153 3.859 3.703 1.00 96.44 101 GLU A O 1
ATOM 860 N N . LEU A 1 102 ? -14.796 4.685 1.657 1.00 92.69 102 LEU A N 1
ATOM 861 C CA . LEU A 1 102 ? -13.570 5.411 2.026 1.00 92.69 102 LEU A CA 1
ATOM 862 C C . LEU A 1 102 ? -13.747 6.318 3.256 1.00 92.69 102 LEU A C 1
ATOM 864 O O . LEU A 1 102 ? -12.795 6.555 4.001 1.00 92.69 102 LEU A O 1
ATOM 868 N N . PHE A 1 103 ? -14.957 6.830 3.473 1.00 93.31 103 PHE A N 1
ATOM 869 C CA . PHE A 1 103 ? -15.275 7.691 4.608 1.00 93.31 103 PHE A CA 1
ATOM 870 C C . PHE A 1 103 ? -15.423 6.923 5.932 1.00 93.31 103 PHE A C 1
ATOM 872 O O . PHE A 1 103 ? -15.260 7.524 6.997 1.00 93.31 103 PHE A O 1
ATOM 879 N N . ASP A 1 104 ? -15.642 5.604 5.900 1.00 94.38 104 ASP A N 1
ATOM 880 C CA . ASP A 1 104 ? -15.666 4.748 7.089 1.00 94.38 104 ASP A CA 1
ATOM 881 C C . ASP A 1 104 ? -14.274 4.192 7.434 1.00 94.38 104 ASP A C 1
ATOM 883 O O . ASP A 1 104 ? -14.017 2.988 7.506 1.00 94.38 104 ASP A O 1
ATOM 887 N N . LEU A 1 105 ? -13.339 5.104 7.714 1.00 93.94 105 LEU A N 1
ATOM 888 C CA . LEU A 1 105 ? -11.994 4.719 8.150 1.00 93.94 105 LEU A CA 1
ATOM 889 C C . LEU A 1 105 ? -11.997 4.014 9.514 1.00 93.94 105 LEU A C 1
ATOM 891 O O . LEU A 1 105 ? -11.077 3.256 9.822 1.00 93.94 105 LEU A O 1
ATOM 895 N N . LYS A 1 106 ? -13.015 4.248 10.350 1.00 95.19 106 LYS A N 1
ATOM 896 C CA . LYS A 1 106 ? -13.111 3.622 11.675 1.00 95.19 106 LYS A CA 1
ATOM 897 C C . LYS A 1 106 ? -13.480 2.146 11.561 1.00 95.19 106 LYS A C 1
ATOM 899 O O . LYS A 1 106 ? -12.865 1.339 12.260 1.00 95.19 106 LYS A O 1
ATOM 904 N N . GLY A 1 107 ? -14.430 1.803 10.689 1.00 95.75 107 GLY A N 1
ATOM 905 C CA . GLY A 1 107 ? -14.825 0.426 10.403 1.00 95.75 107 GLY A CA 1
ATOM 906 C C . GLY A 1 107 ? -13.640 -0.409 9.935 1.00 95.75 107 GLY A C 1
ATOM 907 O O . GLY A 1 107 ? -13.264 -1.372 10.607 1.00 95.75 107 GLY A O 1
ATOM 908 N N . ILE A 1 108 ? -12.962 0.036 8.873 1.00 96.25 108 ILE A N 1
ATOM 909 C CA . ILE A 1 108 ? -11.798 -0.683 8.337 1.00 96.25 108 ILE A CA 1
ATOM 910 C C . ILE A 1 108 ? -10.634 -0.748 9.336 1.00 96.25 108 ILE A C 1
ATOM 912 O O . ILE A 1 108 ? -9.977 -1.779 9.446 1.00 96.25 108 ILE A O 1
ATOM 916 N N . THR A 1 109 ? -10.393 0.301 10.134 1.00 96.44 109 THR A N 1
ATOM 917 C CA . THR A 1 109 ? -9.352 0.262 11.181 1.00 96.44 109 THR A CA 1
ATOM 918 C C . THR A 1 109 ? -9.652 -0.808 12.227 1.00 96.44 109 THR A C 1
ATOM 920 O O . THR A 1 109 ? -8.753 -1.535 12.651 1.00 96.44 109 THR A O 1
ATOM 923 N N . LYS A 1 110 ? -10.918 -0.932 12.639 1.00 96.69 110 LYS A N 1
ATOM 924 C CA . LYS A 1 110 ? -11.342 -1.960 13.590 1.00 96.69 110 LYS A CA 1
ATOM 925 C C . LYS A 1 110 ? -11.133 -3.359 13.016 1.00 96.69 110 LYS A C 1
ATOM 927 O O . LYS A 1 11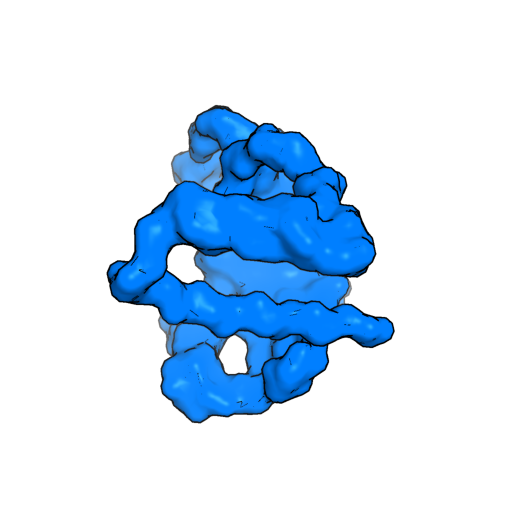0 ? -10.602 -4.214 13.718 1.00 96.69 110 LYS A O 1
ATOM 932 N N . GLU A 1 111 ? -11.526 -3.581 11.766 1.00 96.44 111 GLU A N 1
ATOM 933 C CA . GLU A 1 111 ? -11.343 -4.870 11.099 1.00 96.44 111 GLU A CA 1
ATOM 934 C C . GLU A 1 111 ? -9.860 -5.229 10.948 1.00 96.44 111 GLU A C 1
ATOM 936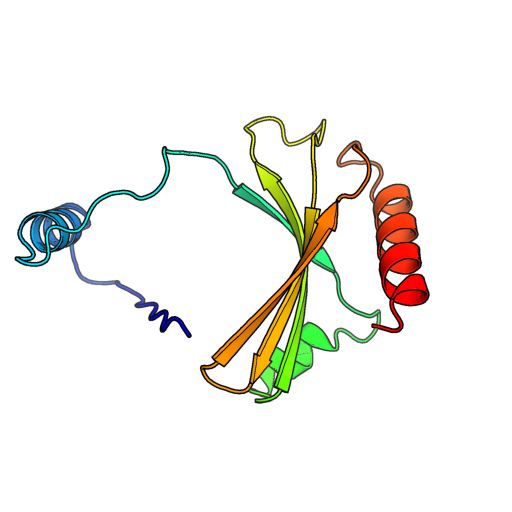 O O . GLU A 1 111 ? -9.459 -6.339 11.293 1.00 96.44 111 GLU A O 1
ATOM 941 N N . VAL A 1 112 ? -9.021 -4.279 10.524 1.00 96.50 112 VAL A N 1
ATOM 942 C CA . VAL A 1 112 ? -7.569 -4.482 10.432 1.00 96.50 112 VAL A CA 1
ATOM 943 C C . VAL A 1 112 ? -6.997 -4.904 11.783 1.00 96.50 112 VAL A C 1
ATOM 945 O O . VAL A 1 112 ? -6.304 -5.917 11.845 1.00 96.50 112 VAL A O 1
ATOM 948 N N . ASN A 1 113 ? -7.331 -4.204 12.871 1.00 95.44 113 ASN A N 1
ATOM 949 C CA . ASN A 1 113 ? -6.861 -4.577 14.208 1.00 95.44 113 ASN A CA 1
ATOM 950 C C . ASN A 1 113 ? -7.323 -5.988 14.608 1.00 95.44 113 ASN A C 1
ATOM 952 O O . ASN A 1 113 ? -6.521 -6.771 15.102 1.00 95.44 113 ASN A O 1
ATOM 956 N N . GLN A 1 114 ? -8.572 -6.361 14.312 1.00 95.50 114 GLN A N 1
ATOM 957 C CA . GLN A 1 114 ? -9.074 -7.715 14.576 1.00 95.50 114 GLN A CA 1
ATOM 958 C C . GLN A 1 114 ? -8.303 -8.792 13.804 1.00 95.50 114 GLN A C 1
ATOM 960 O O . GLN A 1 114 ? -8.020 -9.860 14.350 1.00 95.50 114 GLN A O 1
ATOM 965 N N . VAL A 1 115 ? -7.958 -8.531 12.539 1.00 94.19 115 VAL A N 1
ATOM 966 C CA . VAL A 1 115 ? -7.143 -9.451 11.735 1.00 94.19 115 VAL A CA 1
ATOM 967 C C . VAL A 1 115 ? -5.736 -9.571 12.318 1.00 94.19 115 VAL A C 1
ATOM 969 O O . VAL A 1 115 ? -5.220 -10.685 12.405 1.00 94.19 115 VAL A O 1
ATOM 972 N N . LEU A 1 116 ? -5.122 -8.468 12.748 1.00 92.06 116 LEU A N 1
ATOM 973 C CA . LEU A 1 116 ? -3.789 -8.486 13.359 1.00 92.06 116 LEU A CA 1
ATOM 974 C C . LEU A 1 116 ? -3.779 -9.261 14.684 1.00 92.06 116 LEU A C 1
ATOM 976 O O . LEU A 1 116 ? -2.972 -10.179 14.843 1.00 92.06 116 LEU A O 1
ATOM 980 N N . ASP A 1 117 ? -4.736 -8.981 15.571 1.00 92.12 117 ASP A N 1
ATOM 981 C CA . ASP A 1 117 ? -4.868 -9.644 16.872 1.00 92.12 117 ASP A CA 1
ATOM 982 C C . ASP A 1 117 ? -5.077 -11.157 16.716 1.00 92.12 117 ASP A C 1
ATOM 984 O O . ASP A 1 117 ? -4.417 -11.963 17.376 1.00 92.12 117 ASP A O 1
ATOM 988 N N . LYS A 1 118 ? -5.960 -11.568 15.794 1.00 89.06 118 LYS A N 1
ATOM 989 C CA . LYS A 1 118 ? -6.272 -12.984 15.540 1.00 89.06 118 LYS A CA 1
ATOM 990 C C . LYS A 1 118 ? -5.067 -13.778 15.035 1.00 89.06 118 LYS A C 1
ATOM 992 O O . LYS A 1 118 ? -4.977 -14.975 15.297 1.00 89.06 118 LYS A O 1
ATOM 997 N N . ASN A 1 119 ? -4.171 -13.132 14.294 1.00 80.62 119 ASN A N 1
ATOM 998 C CA . ASN A 1 119 ? -2.988 -13.773 13.725 1.00 80.62 119 ASN A CA 1
ATOM 999 C C . ASN A 1 119 ? -1.725 -13.570 14.584 1.00 80.62 119 ASN A C 1
ATOM 1001 O O . ASN A 1 119 ? -0.664 -14.048 14.190 1.00 80.62 119 ASN A O 1
ATOM 1005 N N . MET A 1 120 ? -1.833 -12.920 15.754 1.00 74.94 120 MET A N 1
ATOM 1006 C CA . MET A 1 120 ? -0.705 -12.589 16.640 1.00 74.94 120 MET A CA 1
ATOM 1007 C C . MET A 1 120 ? 0.428 -11.823 15.922 1.00 74.94 120 MET A C 1
ATOM 1009 O O . MET A 1 120 ? 1.609 -12.131 16.114 1.00 74.94 120 MET A O 1
ATOM 1013 N N . LEU A 1 121 ? 0.075 -10.869 15.050 1.00 62.25 121 LEU A N 1
ATOM 1014 C CA . LEU A 1 121 ? 1.007 -10.187 14.133 1.00 62.25 121 LEU A CA 1
ATOM 1015 C C . LEU A 1 121 ? 1.424 -8.775 14.539 1.00 62.25 121 LEU A C 1
ATOM 1017 O O . LEU A 1 121 ? 0.607 -8.051 15.139 1.00 62.25 121 LEU A O 1
#

Secondary structure (DSSP, 8-state):
---------SSS-HHHHHHHHHT-TT----SS----EEEEEE--TT-HHHHHHHTT-SEEEEEEEEEESS-SSEE-S-EEEEEEEETTEEEEEEEE---EETT-HHHHHHHHHHHHHHTT-